Protein AF-A0A2V7H8R8-F1 (afdb_monomer)

Secondary structure (DSSP, 8-state):
--TTS-GGGTTTTTTPEEE-S-SSTTSTTTT-TTT-TT-TT-----EEE-SSSEEEEEE--GGGBSSTTBB-HHHHHHHHHHHHHHHHHHHHSS----S-------S--BTTSEEEEEEEEEEE-SS-EEEEE-

Solvent-accessible surface area (backbone atoms only — not comparable to full-atom values): 8059 Å² total; per-residue (Å²): 131,79,80,86,54,58,79,96,42,51,76,79,53,60,93,48,50,73,61,75,89,42,95,45,91,89,37,91,42,20,60,25,55,43,55,5,82,67,27,95,83,34,70,48,51,48,36,24,52,54,96,80,26,28,41,26,63,47,62,46,57,65,92,49,45,56,56,94,69,16,42,20,68,71,56,55,50,48,54,49,50,54,39,36,52,43,8,46,29,68,74,68,75,44,90,77,80,87,86,79,86,90,84,82,88,86,68,84,50,53,32,75,35,88,44,73,37,37,12,20,72,75,46,78,70,87,86,55,68,45,61,47,69,87

Mean predicted aligned error: 3.86 Å

Structure (mmCIF, N/CA/C/O backbone):
data_AF-A0A2V7H8R8-F1
#
_entry.id   AF-A0A2V7H8R8-F1
#
loop_
_atom_site.group_PDB
_atom_site.id
_atom_site.type_symbol
_atom_site.label_atom_id
_atom_site.label_alt_id
_atom_site.label_comp_id
_atom_site.label_asym_id
_atom_site.label_entity_id
_atom_site.label_seq_id
_atom_site.pdbx_PDB_ins_code
_atom_site.Cartn_x
_atom_site.Cartn_y
_atom_site.Cartn_z
_atom_site.occupancy
_atom_site.B_iso_or_equiv
_atom_site.auth_seq_id
_atom_site.auth_comp_id
_atom_site.auth_asym_id
_atom_site.auth_atom_id
_atom_site.pdbx_PDB_model_num
ATOM 1 N N . MET A 1 1 ? -15.056 -8.427 -7.868 1.00 45.28 1 MET A N 1
ATOM 2 C CA . MET A 1 1 ? -14.875 -9.855 -8.208 1.00 45.28 1 MET A CA 1
ATOM 3 C C . MET A 1 1 ? -13.426 -10.066 -8.624 1.00 45.28 1 MET A C 1
ATOM 5 O O . MET A 1 1 ? -12.854 -9.194 -9.258 1.00 45.28 1 MET A O 1
ATOM 9 N N . SER A 1 2 ? -12.837 -11.174 -8.186 1.00 50.28 2 SER A N 1
ATOM 10 C CA . SER A 1 2 ? -11.410 -11.543 -8.145 1.00 50.28 2 SER A CA 1
ATOM 11 C C . SER A 1 2 ? -10.687 -11.697 -9.508 1.00 50.28 2 SER A C 1
ATOM 13 O O . SER A 1 2 ? -9.657 -12.364 -9.572 1.00 50.28 2 SER A O 1
ATOM 15 N N . ALA A 1 3 ? -11.215 -11.142 -10.602 1.00 50.47 3 ALA A N 1
ATOM 16 C CA . ALA A 1 3 ? -10.806 -11.509 -11.964 1.00 50.47 3 ALA A CA 1
ATOM 17 C C . ALA A 1 3 ? -9.350 -11.131 -12.316 1.00 50.47 3 ALA A C 1
ATOM 19 O O . ALA A 1 3 ? -8.700 -11.888 -13.031 1.00 50.47 3 ALA A O 1
ATOM 20 N N . ASP A 1 4 ? -8.815 -10.052 -11.735 1.00 71.00 4 ASP A N 1
ATOM 21 C CA . ASP A 1 4 ? -7.487 -9.516 -12.096 1.00 71.00 4 ASP A CA 1
ATOM 22 C C . ASP A 1 4 ? -6.362 -9.902 -11.122 1.00 71.00 4 ASP A C 1
ATOM 24 O O . ASP A 1 4 ? -5.271 -9.339 -11.167 1.00 71.00 4 ASP A O 1
ATOM 28 N N . LEU A 1 5 ? -6.618 -10.822 -10.186 1.00 77.56 5 LEU A N 1
ATOM 29 C CA . LEU A 1 5 ? -5.566 -11.292 -9.285 1.00 77.56 5 LEU A CA 1
ATOM 30 C C . LEU A 1 5 ? -4.699 -12.354 -9.977 1.00 77.56 5 LEU A C 1
ATOM 32 O O . LEU A 1 5 ? -5.256 -13.237 -10.644 1.00 77.56 5 LEU A O 1
ATOM 36 N N . PRO A 1 6 ? -3.363 -12.325 -9.780 1.00 79.44 6 PRO A N 1
ATOM 37 C CA . PRO A 1 6 ? -2.482 -13.406 -10.199 1.00 79.44 6 PRO A CA 1
ATOM 38 C C . PRO A 1 6 ? -3.030 -14.768 -9.774 1.00 79.44 6 PRO A C 1
ATOM 40 O O . PRO A 1 6 ? -3.594 -14.907 -8.686 1.00 79.44 6 PRO A O 1
ATOM 43 N N . GLU A 1 7 ? -2.840 -15.786 -10.613 1.00 81.69 7 GLU A N 1
ATOM 44 C CA . GLU A 1 7 ? -3.346 -17.141 -10.355 1.00 81.69 7 GLU A CA 1
ATOM 45 C C . GLU A 1 7 ? -2.928 -17.670 -8.976 1.00 81.69 7 GLU A C 1
ATOM 47 O O . GLU A 1 7 ? -3.752 -18.251 -8.268 1.00 81.69 7 GLU A O 1
ATOM 52 N N . ALA A 1 8 ? -1.705 -17.338 -8.548 1.00 82.50 8 ALA A N 1
ATOM 53 C CA . ALA A 1 8 ? -1.154 -17.645 -7.229 1.00 82.50 8 ALA A CA 1
ATOM 54 C C . ALA A 1 8 ? -2.039 -17.200 -6.042 1.00 82.50 8 ALA A C 1
ATOM 56 O O . ALA A 1 8 ? -1.898 -17.728 -4.942 1.00 82.50 8 ALA A O 1
ATOM 57 N N . PHE A 1 9 ? -2.954 -16.247 -6.244 1.00 84.50 9 PHE A N 1
ATOM 58 C CA . PHE A 1 9 ? -3.783 -15.654 -5.195 1.00 84.50 9 PHE A CA 1
ATOM 59 C C . PHE A 1 9 ? -5.276 -15.997 -5.286 1.00 84.50 9 PHE A C 1
ATOM 61 O O . PHE A 1 9 ? -6.009 -15.725 -4.338 1.00 84.50 9 PHE A O 1
ATOM 68 N N . ARG A 1 10 ? -5.764 -16.631 -6.361 1.00 77.31 10 ARG A N 1
ATOM 69 C CA . ARG A 1 10 ? -7.218 -16.825 -6.564 1.00 77.31 10 ARG A CA 1
ATOM 70 C C . ARG A 1 10 ? -7.909 -17.572 -5.417 1.00 77.31 10 ARG A C 1
ATOM 72 O O . ARG A 1 10 ? -8.974 -17.150 -4.973 1.00 77.31 10 ARG A O 1
ATOM 79 N N . GLY A 1 11 ? -7.297 -18.641 -4.904 1.00 84.00 11 GLY A N 1
ATOM 80 C CA . GLY A 1 11 ? -7.847 -19.393 -3.769 1.00 84.00 11 GLY A CA 1
ATOM 81 C C . GLY A 1 11 ? -7.849 -18.583 -2.471 1.00 84.00 11 GLY A C 1
ATOM 82 O O . GLY A 1 11 ? -8.860 -18.530 -1.779 1.00 84.00 11 GLY A O 1
ATOM 83 N N . LEU A 1 12 ? -6.747 -17.887 -2.183 1.00 87.31 12 LEU A N 1
ATOM 84 C CA . LEU A 1 12 ? -6.565 -17.133 -0.939 1.00 87.31 12 LEU A CA 1
ATOM 85 C C . LEU A 1 12 ? -7.543 -15.958 -0.796 1.00 87.31 12 LEU A C 1
ATOM 87 O O . LEU A 1 12 ? -7.973 -15.647 0.308 1.00 87.31 12 LEU A O 1
ATOM 91 N N . PHE A 1 13 ? -7.892 -15.306 -1.905 1.00 90.62 13 PHE A N 1
ATOM 92 C CA . PHE A 1 13 ? -8.780 -14.140 -1.901 1.00 90.62 13 PHE A CA 1
ATOM 93 C C . PHE A 1 13 ? -10.252 -14.492 -2.145 1.00 90.62 13 PHE A C 1
ATOM 95 O O . PHE A 1 13 ? -11.103 -13.601 -2.209 1.00 90.62 13 PHE A O 1
ATOM 102 N N . THR A 1 14 ? -10.579 -15.781 -2.269 1.00 88.75 14 THR A N 1
ATOM 103 C CA . THR A 1 14 ? -11.965 -16.225 -2.426 1.00 88.75 14 THR A CA 1
ATOM 104 C C . THR A 1 14 ? -12.774 -15.854 -1.182 1.00 88.75 14 THR A C 1
ATOM 106 O O . THR A 1 14 ? -12.418 -16.209 -0.066 1.00 88.75 14 THR A O 1
ATOM 109 N N . GLY A 1 15 ? -13.869 -15.115 -1.376 1.00 89.44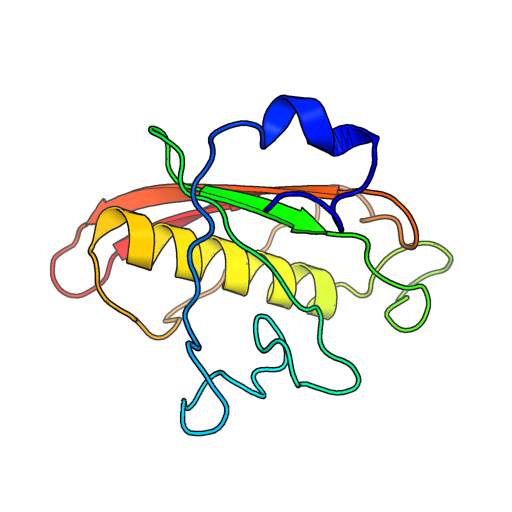 15 GLY A N 1
ATOM 110 C CA . GLY A 1 15 ? -14.748 -14.667 -0.290 1.00 89.44 15 GLY A CA 1
ATOM 111 C C . GLY A 1 15 ? -14.267 -13.428 0.475 1.00 89.44 15 GLY A C 1
ATOM 112 O O . GLY A 1 15 ? -15.044 -12.877 1.253 1.00 89.44 15 GLY A O 1
ATOM 113 N N . LEU A 1 16 ? -13.045 -12.937 0.233 1.00 93.81 16 LEU A N 1
ATOM 114 C CA . LEU A 1 16 ? -12.569 -11.708 0.868 1.00 93.81 16 LEU A CA 1
ATOM 115 C C . LEU A 1 16 ? -13.214 -10.465 0.246 1.00 93.81 16 LEU A C 1
ATOM 117 O O . LEU A 1 16 ? -13.420 -10.371 -0.968 1.00 93.81 16 LEU A O 1
ATOM 121 N N . VAL A 1 17 ? -13.488 -9.473 1.092 1.00 93.69 17 VAL A N 1
ATOM 122 C CA . VAL A 1 17 ? -14.080 -8.197 0.677 1.00 93.69 17 VAL A CA 1
ATOM 123 C C . VAL A 1 17 ? -12.977 -7.175 0.435 1.00 93.69 17 VAL A C 1
ATOM 125 O O . VAL A 1 17 ? -12.210 -6.849 1.340 1.00 93.69 17 VAL A O 1
ATOM 128 N N . GLU A 1 18 ? -12.917 -6.637 -0.781 1.00 93.12 18 GLU A N 1
ATOM 129 C CA . GLU A 1 18 ? -12.005 -5.548 -1.136 1.00 93.12 18 GLU A CA 1
ATOM 130 C C . GLU A 1 18 ? -12.404 -4.245 -0.421 1.00 93.12 18 GLU A C 1
ATOM 132 O O . GLU A 1 18 ? -13.559 -3.815 -0.471 1.00 93.12 18 GLU A O 1
ATOM 137 N N . GLN A 1 19 ? -11.440 -3.603 0.232 1.00 90.19 19 GLN A N 1
ATOM 138 C CA . GLN A 1 19 ? -11.569 -2.291 0.849 1.00 90.19 19 GLN A CA 1
ATOM 139 C C . GLN A 1 19 ? -11.211 -1.217 -0.179 1.00 90.19 19 GLN A C 1
ATOM 141 O O . GLN A 1 19 ? -10.043 -1.000 -0.488 1.00 90.19 19 GLN A O 1
ATOM 146 N N . ARG A 1 20 ? -12.232 -0.554 -0.728 1.00 83.12 20 ARG A N 1
ATOM 147 C CA . ARG A 1 20 ? -12.061 0.527 -1.705 1.00 83.12 20 ARG A CA 1
ATOM 148 C C . ARG A 1 20 ? -12.190 1.882 -1.028 1.00 83.12 20 ARG A C 1
ATOM 150 O O . ARG A 1 20 ? -13.230 2.165 -0.442 1.00 83.12 20 ARG A O 1
ATOM 157 N N . TYR A 1 21 ? -11.157 2.711 -1.158 1.00 72.50 21 TYR A N 1
ATOM 158 C CA . TYR A 1 21 ? -11.166 4.089 -0.652 1.00 72.50 21 TYR A CA 1
ATOM 159 C C . TYR A 1 21 ? -11.838 5.055 -1.627 1.00 72.50 21 TYR A C 1
ATOM 161 O O . TY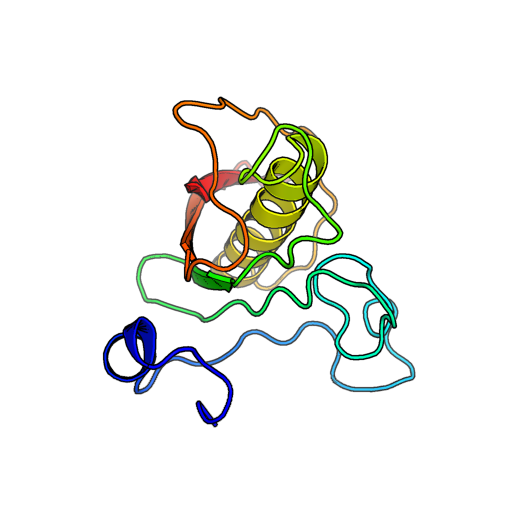R A 1 21 ? -12.516 5.974 -1.193 1.00 72.50 21 TYR A O 1
ATOM 169 N N . SER A 1 22 ? -11.720 4.796 -2.934 1.00 73.06 22 SER A N 1
ATOM 170 C CA . SER A 1 22 ? -12.307 5.625 -3.985 1.00 73.06 22 SER A CA 1
ATOM 171 C C . SER A 1 22 ? -13.462 4.898 -4.686 1.00 73.06 22 SER A C 1
ATOM 173 O O . SER A 1 22 ? -13.219 3.960 -5.454 1.00 73.06 22 SER A O 1
ATOM 175 N N . PRO A 1 23 ? -14.726 5.307 -4.469 1.00 68.62 23 PRO A N 1
ATOM 176 C CA . PRO A 1 23 ? -15.862 4.755 -5.201 1.00 68.62 23 PRO A CA 1
ATOM 177 C C . PRO A 1 23 ? -16.003 5.336 -6.620 1.00 68.62 23 PRO A C 1
ATOM 179 O O . PRO A 1 23 ? -16.768 4.792 -7.414 1.00 68.62 23 PRO A O 1
ATOM 182 N N . GLY A 1 24 ? -15.283 6.413 -6.969 1.00 75.75 24 GLY A N 1
ATOM 183 C CA . GLY A 1 24 ? -15.364 7.013 -8.301 1.00 75.75 24 GLY A CA 1
ATOM 184 C C . GLY A 1 24 ? -14.537 8.292 -8.509 1.00 75.75 24 GLY A C 1
ATOM 185 O O . GLY A 1 24 ? -13.829 8.723 -7.599 1.00 75.75 24 GLY A O 1
ATOM 186 N N . PRO A 1 25 ? -14.645 8.921 -9.698 1.00 76.19 25 PRO A N 1
ATOM 187 C CA . PRO A 1 25 ? -13.771 10.012 -10.153 1.00 76.19 25 PRO A CA 1
ATOM 188 C C . PRO A 1 25 ? -13.736 11.293 -9.315 1.00 76.19 25 PRO A C 1
ATOM 190 O O . PRO A 1 25 ? -12.804 12.077 -9.465 1.00 76.19 25 PRO A O 1
ATOM 193 N N . GLY A 1 26 ? -14.736 11.520 -8.459 1.00 76.94 26 GLY A N 1
ATOM 194 C CA . GLY A 1 26 ? -14.802 12.687 -7.572 1.00 76.94 26 GLY A CA 1
ATOM 195 C C . GLY A 1 26 ? -14.111 12.504 -6.217 1.00 76.94 26 GLY A C 1
ATOM 196 O O . GLY A 1 26 ? -14.101 13.437 -5.422 1.00 76.94 26 GLY A O 1
ATOM 197 N N . ASP A 1 27 ? -13.569 11.318 -5.930 1.00 84.62 27 ASP A N 1
ATOM 198 C CA . ASP A 1 27 ? -12.920 11.014 -4.654 1.00 84.62 27 ASP A CA 1
ATOM 199 C C . ASP A 1 27 ? -11.434 11.408 -4.648 1.00 84.62 27 ASP A C 1
ATOM 201 O O . ASP A 1 27 ? -10.720 11.212 -5.637 1.00 84.62 27 ASP A O 1
ATOM 205 N N . ALA A 1 28 ? -10.956 11.918 -3.509 1.00 82.00 28 ALA A N 1
ATOM 206 C CA . ALA A 1 28 ? -9.593 12.427 -3.348 1.00 82.00 28 ALA A CA 1
ATOM 207 C C . ALA A 1 28 ? -8.506 11.379 -3.655 1.00 82.00 28 ALA A C 1
ATOM 209 O O . ALA A 1 28 ? -7.417 11.738 -4.104 1.00 82.00 28 ALA A O 1
ATOM 210 N N . PHE A 1 29 ? -8.801 10.088 -3.477 1.00 89.31 29 PHE A N 1
ATOM 211 C CA . PHE A 1 29 ? -7.861 8.997 -3.717 1.00 89.31 29 PHE A CA 1
ATOM 212 C C . PHE A 1 29 ? -8.020 8.343 -5.091 1.00 89.31 29 PHE A C 1
ATOM 214 O O . PHE A 1 29 ? -7.264 7.430 -5.416 1.00 89.31 29 PHE A O 1
ATOM 221 N N . HIS A 1 30 ? -8.933 8.813 -5.951 1.00 91.12 30 HIS A N 1
ATOM 222 C CA . HIS A 1 30 ? -9.155 8.201 -7.269 1.00 91.12 30 HIS A CA 1
ATOM 223 C C . HIS A 1 30 ? -7.897 8.183 -8.151 1.00 91.12 30 HIS A C 1
ATOM 225 O O . HIS A 1 30 ? -7.682 7.263 -8.944 1.00 91.12 30 HIS A O 1
ATOM 231 N N . ARG A 1 31 ? -7.044 9.196 -7.971 1.00 93.25 31 ARG A N 1
ATOM 232 C CA . ARG A 1 31 ? -5.730 9.337 -8.607 1.00 93.25 31 ARG A CA 1
ATOM 233 C C . ARG A 1 31 ? -4.585 9.272 -7.592 1.00 93.25 31 ARG A C 1
ATOM 235 O O . ARG A 1 31 ? -3.524 9.823 -7.850 1.00 93.25 31 ARG A O 1
ATOM 242 N N . CYS A 1 32 ? -4.783 8.635 -6.438 1.00 93.81 32 CYS A N 1
ATOM 243 C CA . CYS A 1 32 ? -3.675 8.352 -5.529 1.00 93.81 32 CYS A CA 1
ATOM 244 C C . CYS A 1 32 ? -2.628 7.481 -6.243 1.00 93.81 32 CYS A C 1
ATOM 246 O O . CYS A 1 32 ? -2.990 6.529 -6.934 1.00 93.81 32 CYS A O 1
ATOM 248 N N . PHE A 1 33 ? -1.340 7.785 -6.063 1.00 95.69 33 PHE A N 1
ATOM 249 C CA . PHE A 1 33 ? -0.250 6.987 -6.628 1.00 95.69 33 PHE A CA 1
ATOM 250 C C . PHE A 1 33 ? -0.282 5.533 -6.134 1.00 95.69 33 PHE A C 1
ATOM 252 O O . PHE A 1 33 ? -0.044 4.619 -6.920 1.00 95.69 33 PHE A O 1
ATOM 259 N N . GLY A 1 34 ? -0.588 5.310 -4.853 1.00 95.00 34 GLY A N 1
ATOM 260 C CA . GLY A 1 34 ? -0.601 3.978 -4.262 1.00 95.00 34 GLY A CA 1
ATOM 261 C C . GLY A 1 34 ? -1.871 3.201 -4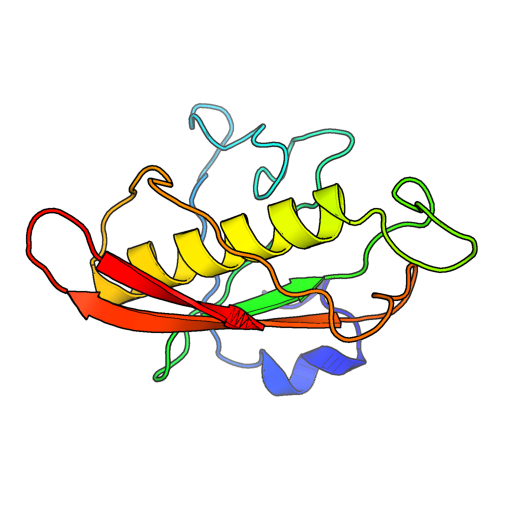.599 1.00 95.00 34 GLY A C 1
ATOM 262 O O . GLY A 1 34 ? -1.805 2.258 -5.379 1.00 95.00 34 GLY A O 1
ATOM 263 N N . CYS A 1 35 ? -3.033 3.592 -4.071 1.00 93.88 35 CYS A N 1
ATOM 264 C CA . CYS A 1 35 ? -4.289 2.837 -4.239 1.00 93.88 35 CYS A CA 1
ATOM 265 C C . CYS A 1 35 ? -5.226 3.304 -5.373 1.00 93.88 35 CYS A C 1
ATOM 267 O O . CYS A 1 35 ? -6.234 2.649 -5.644 1.00 93.88 35 CYS A O 1
ATOM 269 N N . GLY A 1 36 ? -4.948 4.434 -6.029 1.00 93.62 36 GLY A N 1
ATOM 270 C CA . GLY A 1 36 ? -5.903 5.078 -6.934 1.00 93.62 36 GLY A CA 1
ATOM 271 C C . GLY A 1 36 ? -6.075 4.332 -8.260 1.00 93.62 36 GLY A C 1
ATOM 272 O O . GLY A 1 36 ? -5.133 4.312 -9.052 1.00 93.62 36 GLY A O 1
ATOM 273 N N . PRO A 1 37 ? -7.264 3.785 -8.582 1.00 91.31 37 PRO A N 1
ATOM 274 C CA . PRO A 1 37 ? -7.444 2.927 -9.757 1.00 91.31 37 PRO A CA 1
ATOM 275 C C . PRO A 1 37 ? -7.285 3.664 -11.096 1.00 91.31 37 PRO A C 1
ATOM 277 O O . PRO A 1 37 ? -7.109 3.020 -12.125 1.00 91.31 37 PRO A O 1
ATOM 280 N N . ALA A 1 38 ? -7.356 5.000 -11.104 1.00 91.75 38 ALA A N 1
ATOM 281 C CA . ALA A 1 38 ? -7.198 5.816 -12.308 1.00 91.75 38 ALA A CA 1
ATOM 282 C C . ALA A 1 38 ? -5.840 6.529 -12.393 1.00 91.75 38 ALA A C 1
ATOM 284 O O . ALA A 1 38 ? -5.639 7.351 -13.292 1.00 91.75 38 ALA A O 1
ATOM 285 N N . HIS A 1 39 ? -4.907 6.271 -11.469 1.00 94.19 39 HIS A N 1
ATOM 286 C CA . HIS A 1 39 ? -3.562 6.824 -11.598 1.00 94.19 39 HIS A CA 1
ATOM 287 C C . HIS A 1 39 ? -2.844 6.141 -12.781 1.00 94.19 39 HIS A C 1
ATOM 289 O O . HIS A 1 39 ? -2.793 4.917 -12.819 1.00 94.19 39 HIS A O 1
ATOM 295 N N . PRO A 1 40 ? -2.276 6.872 -13.756 1.00 93.81 40 PRO A N 1
ATOM 296 C CA . PRO A 1 40 ? -1.778 6.274 -15.004 1.00 93.81 40 PRO A CA 1
ATOM 297 C C . PRO A 1 40 ? -0.584 5.329 -14.805 1.00 93.81 40 PRO A C 1
ATOM 299 O O . PRO A 1 40 ? -0.387 4.401 -15.580 1.00 93.81 40 PRO A O 1
ATOM 302 N N . SER A 1 41 ? 0.208 5.572 -13.764 1.00 93.75 41 SER A N 1
ATOM 303 C CA . SER A 1 41 ? 1.414 4.814 -13.424 1.00 93.75 41 SER A CA 1
ATOM 304 C C . SER A 1 41 ? 1.486 4.593 -11.912 1.00 93.75 41 SER A C 1
ATOM 306 O O . SER A 1 41 ? 2.494 4.906 -11.277 1.00 93.75 41 SER A O 1
ATOM 308 N N . GLY A 1 42 ? 0.355 4.244 -11.301 1.00 94.69 42 GLY A N 1
ATOM 309 C CA . GLY A 1 42 ? 0.272 4.000 -9.861 1.00 94.69 42 GLY A CA 1
ATOM 310 C C . GLY A 1 42 ? 0.611 2.553 -9.535 1.00 94.69 42 GLY A C 1
ATOM 311 O O . GLY A 1 42 ? 0.699 1.720 -10.431 1.00 94.69 42 GLY A O 1
ATOM 312 N N . LEU A 1 43 ? 0.762 2.246 -8.251 1.00 95.50 43 LEU A N 1
ATOM 313 C CA . LEU A 1 43 ? 0.906 0.861 -7.794 1.00 95.50 43 LEU A CA 1
ATOM 314 C C . LEU A 1 43 ? -0.423 0.100 -7.805 1.00 95.50 43 LEU A C 1
ATOM 316 O O . LEU A 1 43 ? -0.418 -1.128 -7.782 1.00 95.50 43 LEU A O 1
ATOM 320 N N . HIS A 1 44 ? -1.547 0.825 -7.832 1.00 94.56 44 HIS A N 1
ATOM 321 C CA . HIS A 1 44 ? -2.907 0.279 -7.810 1.00 94.56 44 HIS A CA 1
ATOM 322 C C . HIS A 1 44 ? -3.103 -0.747 -6.694 1.00 94.56 44 HIS A C 1
ATOM 324 O O . HIS A 1 44 ? -3.717 -1.795 -6.894 1.00 94.56 44 HIS A O 1
ATOM 330 N N . VAL A 1 45 ? -2.556 -0.453 -5.512 1.00 95.56 45 VAL A N 1
ATOM 331 C CA . VAL A 1 45 ? -2.603 -1.345 -4.357 1.00 95.56 45 VAL A CA 1
ATOM 332 C C . VAL A 1 45 ? -4.054 -1.571 -3.965 1.00 95.56 45 VAL A C 1
ATOM 334 O O . VAL A 1 45 ? -4.785 -0.645 -3.612 1.00 95.56 45 VAL A O 1
ATOM 337 N N . ARG A 1 46 ? -4.464 -2.835 -4.021 1.00 94.94 46 ARG A N 1
ATOM 338 C CA . ARG A 1 46 ? -5.783 -3.287 -3.590 1.00 94.94 46 ARG A CA 1
ATOM 339 C C . ARG A 1 46 ? -5.639 -3.971 -2.249 1.00 94.94 46 ARG A C 1
ATOM 341 O O . ARG A 1 46 ? -4.775 -4.827 -2.079 1.00 94.94 46 ARG A O 1
ATOM 348 N N . VAL A 1 47 ? -6.509 -3.624 -1.313 1.00 96.06 47 VAL A N 1
ATOM 349 C CA . VAL A 1 47 ? -6.483 -4.157 0.048 1.00 96.06 47 VAL A CA 1
ATOM 350 C C . VAL A 1 47 ? -7.773 -4.924 0.306 1.00 96.06 47 VAL A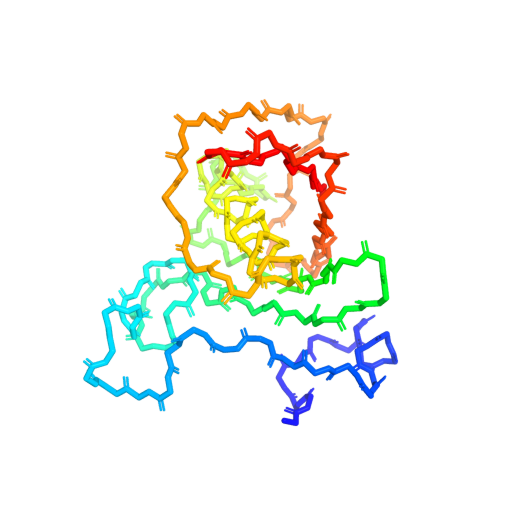 C 1
ATOM 352 O O . VAL A 1 47 ? -8.850 -4.485 -0.085 1.00 96.06 47 VAL A O 1
ATOM 355 N N . PHE A 1 48 ? -7.683 -6.078 0.956 1.00 96.56 48 PHE A N 1
ATOM 356 C CA . PHE A 1 48 ? -8.803 -6.973 1.222 1.00 96.56 48 PHE A CA 1
ATOM 357 C C . PHE A 1 48 ? -8.896 -7.258 2.712 1.00 96.56 48 PHE A C 1
ATOM 359 O O . PHE A 1 48 ? -7.891 -7.536 3.362 1.00 96.56 48 PHE A O 1
ATOM 366 N N . LYS A 1 49 ? -10.111 -7.188 3.248 1.00 96.44 49 LYS A N 1
ATOM 367 C CA . LYS A 1 49 ? -10.383 -7.402 4.668 1.00 96.44 49 LYS A CA 1
ATOM 368 C C . LYS A 1 49 ? -10.238 -8.878 5.019 1.00 96.44 49 LYS A C 1
ATOM 370 O O . LYS A 1 49 ? -10.765 -9.728 4.305 1.00 96.44 49 LYS A O 1
ATOM 375 N N . THR A 1 50 ? -9.609 -9.149 6.154 1.00 96.50 50 THR A N 1
ATOM 376 C CA . THR A 1 50 ? -9.601 -10.451 6.827 1.00 96.50 50 THR A CA 1
ATOM 377 C C . THR A 1 50 ? -10.031 -10.289 8.287 1.00 96.50 50 THR A C 1
ATOM 379 O O . THR A 1 50 ? -10.307 -9.173 8.756 1.00 96.50 50 THR A O 1
ATOM 382 N N . ASP A 1 51 ? -10.112 -11.403 9.010 1.00 93.56 51 ASP A N 1
ATOM 383 C CA . ASP A 1 51 ? -10.375 -11.401 10.453 1.00 93.56 51 ASP A CA 1
ATOM 384 C C . ASP A 1 51 ? -9.171 -10.886 11.256 1.00 93.56 51 ASP A C 1
ATOM 386 O O . ASP A 1 51 ? -9.347 -10.240 12.284 1.00 93.56 51 ASP A O 1
ATOM 390 N N . GLU A 1 52 ? -7.953 -11.084 10.745 1.00 93.31 52 GLU A N 1
ATOM 391 C CA . GLU A 1 52 ? -6.697 -10.682 11.398 1.00 93.31 52 GLU A CA 1
ATOM 392 C C . GLU A 1 52 ? -6.194 -9.290 10.975 1.00 93.31 52 GLU A C 1
ATOM 394 O O . GLU A 1 52 ? -5.199 -8.800 11.504 1.00 93.31 52 GLU A O 1
ATOM 399 N N . GLY A 1 53 ? -6.855 -8.644 10.012 1.00 97.25 53 GLY A N 1
ATOM 400 C CA . GLY A 1 53 ? -6.433 -7.362 9.456 1.00 97.25 53 GLY A CA 1
ATOM 401 C C . GLY A 1 53 ? -6.725 -7.284 7.965 1.00 97.25 53 GLY A C 1
ATOM 402 O O . GLY A 1 53 ? -7.888 -7.318 7.548 1.00 97.25 53 GLY A O 1
ATOM 403 N N . VAL A 1 54 ? -5.674 -7.140 7.159 1.00 98.31 54 VAL A N 1
ATOM 404 C CA . VAL A 1 54 ? -5.785 -7.025 5.706 1.00 98.31 54 VAL A CA 1
ATOM 405 C C . VAL A 1 54 ? -4.733 -7.826 4.945 1.00 98.31 54 VAL A C 1
ATOM 407 O O . VAL A 1 54 ? -3.622 -8.051 5.426 1.00 98.31 54 VAL A O 1
ATOM 410 N N . LEU A 1 55 ? -5.083 -8.198 3.713 1.00 97.88 55 LEU A N 1
ATOM 411 C CA . LEU A 1 55 ? -4.177 -8.734 2.699 1.00 97.88 55 LEU A CA 1
ATOM 412 C C . LEU A 1 55 ? -4.148 -7.813 1.481 1.00 97.88 55 LEU A C 1
ATOM 414 O O . LEU A 1 55 ? -5.193 -7.316 1.060 1.00 97.88 55 LEU A O 1
ATOM 418 N N . ALA A 1 56 ? -2.978 -7.634 0.876 1.00 97.19 56 ALA A N 1
ATOM 419 C CA . ALA A 1 56 ? -2.821 -6.833 -0.333 1.00 97.19 56 ALA A CA 1
ATOM 420 C C . ALA A 1 56 ? -1.953 -7.578 -1.353 1.00 97.19 56 ALA A C 1
ATOM 422 O O . ALA A 1 56 ? -0.757 -7.731 -1.126 1.00 97.19 56 ALA A O 1
ATOM 423 N N . PRO A 1 57 ? -2.500 -8.072 -2.469 1.00 96.38 57 PRO A N 1
ATOM 424 C CA . PRO A 1 57 ? -1.697 -8.656 -3.531 1.00 96.38 57 PRO A CA 1
ATOM 425 C C . PRO A 1 57 ? -1.084 -7.548 -4.395 1.00 96.38 57 PRO A C 1
ATOM 427 O O . PRO A 1 57 ? -1.736 -6.541 -4.673 1.00 96.38 57 PRO A O 1
ATOM 430 N N . VAL A 1 58 ? 0.146 -7.745 -4.864 1.00 95.31 58 VAL A N 1
ATOM 431 C CA . VAL A 1 58 ? 0.791 -6.844 -5.828 1.00 95.31 58 VAL A CA 1
ATOM 432 C C . VAL A 1 58 ? 1.681 -7.630 -6.788 1.00 95.31 58 VAL A C 1
ATOM 434 O O . VAL A 1 58 ? 2.252 -8.657 -6.431 1.00 95.31 58 VAL A O 1
ATOM 437 N N . VAL A 1 59 ? 1.815 -7.136 -8.012 1.00 95.88 59 VAL A N 1
ATOM 438 C CA . VAL A 1 59 ? 2.923 -7.469 -8.912 1.00 95.88 59 VAL A CA 1
ATOM 439 C C . VAL A 1 59 ? 3.563 -6.135 -9.239 1.00 95.88 59 VAL A C 1
ATOM 441 O O . VAL A 1 59 ? 2.893 -5.295 -9.826 1.00 95.88 59 VAL A O 1
ATOM 444 N N . VAL A 1 60 ? 4.805 -5.905 -8.812 1.00 96.75 60 VAL A N 1
ATOM 445 C CA . VAL A 1 60 ? 5.481 -4.622 -9.053 1.00 96.75 60 VAL A CA 1
ATOM 446 C C . VAL A 1 60 ? 6.091 -4.635 -10.455 1.00 96.75 60 VAL A C 1
ATOM 448 O O . VAL A 1 60 ? 6.990 -5.449 -10.693 1.00 96.75 60 VAL A O 1
ATOM 451 N N . PRO A 1 61 ? 5.657 -3.756 -11.377 1.00 96.06 61 PRO A N 1
ATOM 452 C CA . PRO A 1 61 ? 6.215 -3.738 -12.721 1.00 96.06 61 PRO A CA 1
ATOM 453 C C . PRO A 1 61 ? 7.698 -3.349 -12.747 1.00 96.06 61 PRO A C 1
ATOM 455 O O . PRO A 1 61 ? 8.161 -2.541 -11.937 1.00 96.06 61 PRO A O 1
ATOM 458 N N . ARG A 1 62 ? 8.431 -3.845 -13.745 1.00 97.12 62 ARG A N 1
ATOM 459 C CA . ARG A 1 62 ? 9.859 -3.572 -13.979 1.00 97.12 62 ARG A CA 1
ATOM 460 C C . ARG A 1 62 ? 10.193 -2.081 -14.086 1.00 97.12 62 ARG A C 1
ATOM 462 O O . ARG A 1 62 ? 11.311 -1.686 -13.788 1.00 97.12 62 ARG A O 1
ATOM 469 N N . VAL A 1 63 ? 9.243 -1.228 -14.468 1.00 97.31 63 VAL A N 1
ATOM 470 C CA . VAL A 1 63 ? 9.459 0.233 -14.526 1.00 97.31 63 VAL A CA 1
ATOM 471 C C . VAL A 1 63 ? 9.809 0.847 -13.160 1.00 97.31 63 VAL A C 1
ATOM 473 O O . VAL A 1 63 ? 10.396 1.921 -13.105 1.00 97.31 63 VAL A O 1
ATOM 476 N N . TYR A 1 64 ? 9.487 0.159 -12.061 1.00 98.12 64 TYR A N 1
ATOM 477 C CA . TYR A 1 64 ? 9.788 0.579 -10.688 1.00 98.12 64 TYR A CA 1
ATOM 478 C C . TYR A 1 64 ? 11.037 -0.087 -10.101 1.00 98.12 64 TYR A C 1
ATOM 480 O O . TYR A 1 64 ? 11.234 -0.092 -8.883 1.00 98.12 64 TYR A O 1
ATOM 488 N N . GLU A 1 65 ? 11.856 -0.701 -10.949 1.00 97.94 65 GLU A N 1
ATOM 489 C CA . GLU A 1 65 ? 13.102 -1.344 -10.559 1.00 97.94 65 GLU A CA 1
ATOM 490 C C . GLU A 1 65 ? 14.087 -0.320 -9.967 1.00 97.94 65 GLU A C 1
ATOM 492 O O . GLU A 1 65 ? 14.246 0.789 -10.476 1.00 97.94 65 GLU A O 1
ATOM 497 N N . GLY A 1 66 ? 14.716 -0.682 -8.848 1.00 97.69 66 GLY A N 1
ATOM 498 C CA . GLY A 1 66 ? 15.853 0.047 -8.292 1.00 97.69 66 GLY A CA 1
ATOM 499 C C . GLY A 1 66 ? 17.141 -0.630 -8.757 1.00 97.69 66 GLY A C 1
ATOM 500 O O . GLY A 1 66 ? 17.726 -0.210 -9.752 1.00 97.69 66 GLY A O 1
ATOM 501 N N . PRO A 1 67 ? 17.595 -1.688 -8.063 1.00 96.75 67 PRO A N 1
ATOM 502 C CA . PRO A 1 67 ? 18.631 -2.577 -8.575 1.00 96.75 67 PRO A CA 1
ATOM 503 C C . PRO A 1 67 ? 18.055 -3.632 -9.541 1.00 96.75 67 PRO A C 1
ATOM 505 O O . PRO A 1 67 ? 16.871 -3.958 -9.444 1.00 96.75 67 PRO A O 1
ATOM 508 N N . PRO A 1 68 ? 18.890 -4.238 -10.410 1.00 97.75 68 PRO A N 1
ATOM 509 C CA . PRO A 1 68 ? 18.457 -5.247 -11.372 1.00 97.75 68 PRO A CA 1
ATOM 510 C C . PRO A 1 68 ? 17.550 -6.336 -10.785 1.00 97.75 68 PRO A C 1
ATOM 512 O O . PRO A 1 68 ? 17.956 -7.082 -9.894 1.00 97.75 68 PRO A O 1
ATOM 515 N N . GLY A 1 69 ? 16.323 -6.433 -11.301 1.00 97.88 69 GLY A N 1
ATOM 516 C CA . GLY A 1 69 ? 15.318 -7.424 -10.901 1.00 97.88 69 GLY A CA 1
ATOM 517 C C . GLY A 1 69 ? 14.619 -7.193 -9.555 1.00 97.88 69 GLY A C 1
ATOM 518 O O . GLY A 1 69 ? 13.864 -8.067 -9.126 1.00 97.88 69 GLY A O 1
ATOM 519 N N . ALA A 1 70 ? 14.831 -6.061 -8.877 1.00 98.62 70 ALA A N 1
ATOM 520 C CA . ALA A 1 70 ? 14.164 -5.757 -7.612 1.00 98.62 70 ALA A CA 1
ATOM 521 C C . ALA A 1 70 ? 13.589 -4.337 -7.560 1.00 98.62 70 ALA A C 1
ATOM 523 O O . ALA A 1 70 ? 14.162 -3.376 -8.068 1.00 98.62 70 ALA A O 1
ATOM 524 N N . ALA A 1 71 ? 12.429 -4.208 -6.922 1.00 98.50 71 ALA A N 1
ATOM 525 C CA . ALA A 1 71 ? 11.721 -2.950 -6.769 1.00 98.50 71 ALA A CA 1
ATOM 526 C C . ALA A 1 71 ? 12.569 -1.940 -5.985 1.00 98.50 71 ALA A C 1
ATOM 528 O O . ALA A 1 71 ? 13.259 -2.288 -5.021 1.00 98.50 71 ALA A O 1
ATOM 529 N N . HIS A 1 72 ? 12.496 -0.671 -6.383 1.00 98.62 72 HIS A N 1
ATOM 530 C CA . HIS A 1 72 ? 13.130 0.419 -5.657 1.00 98.62 72 HIS A CA 1
ATOM 531 C C . HIS A 1 72 ? 12.620 0.463 -4.208 1.00 98.62 72 HIS A C 1
ATOM 533 O O . HIS A 1 72 ? 11.425 0.302 -3.959 1.00 98.62 72 HIS A O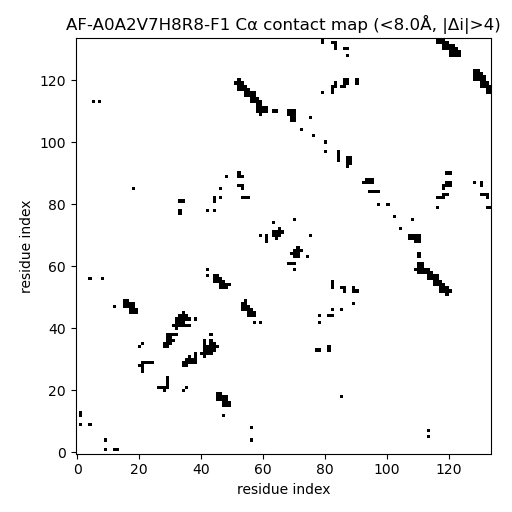 1
ATOM 539 N N . GLY A 1 73 ? 13.500 0.734 -3.238 1.00 98.56 73 GLY A N 1
ATOM 540 C CA . GLY A 1 73 ? 13.129 0.730 -1.815 1.00 98.56 73 GLY A CA 1
ATOM 541 C C . GLY A 1 73 ? 11.941 1.648 -1.505 1.00 98.56 73 GLY A C 1
ATOM 542 O O . GLY A 1 73 ? 10.994 1.2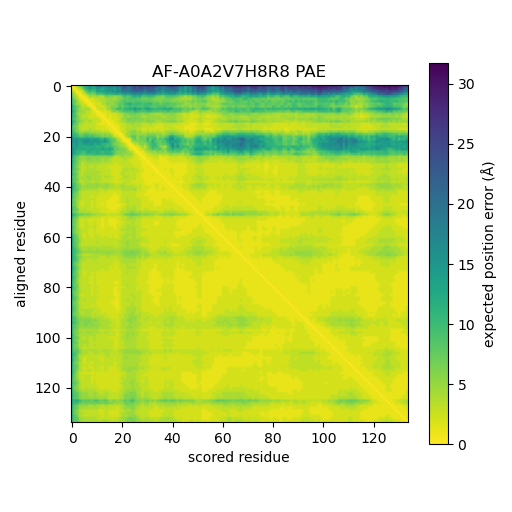38 -0.847 1.00 98.56 73 GLY A O 1
ATOM 543 N N . GLY A 1 74 ? 11.916 2.848 -2.091 1.00 98.56 74 GLY A N 1
ATOM 544 C CA . GLY A 1 74 ? 10.782 3.774 -1.960 1.00 98.56 74 GLY A CA 1
ATOM 545 C C . GLY A 1 74 ? 9.445 3.239 -2.498 1.00 98.56 74 GLY A C 1
ATOM 546 O O . GLY A 1 74 ? 8.396 3.612 -1.987 1.00 98.56 74 GLY A O 1
ATOM 547 N N . ILE A 1 75 ? 9.465 2.333 -3.479 1.00 98.56 75 ILE A N 1
ATOM 548 C CA . ILE A 1 75 ? 8.254 1.693 -4.015 1.00 98.56 75 ILE A CA 1
ATOM 549 C C . ILE A 1 75 ? 7.744 0.628 -3.046 1.00 98.56 75 ILE A C 1
ATOM 551 O O . ILE A 1 75 ? 6.547 0.553 -2.786 1.00 98.56 75 ILE A O 1
ATOM 555 N N . VAL A 1 76 ? 8.657 -0.141 -2.451 1.00 98.69 76 VAL A N 1
ATOM 556 C CA . VAL A 1 76 ? 8.325 -1.076 -1.369 1.00 98.69 76 VAL A CA 1
ATOM 557 C C . VAL A 1 76 ? 7.761 -0.320 -0.162 1.00 98.69 76 VAL A C 1
ATOM 559 O O . VAL A 1 76 ? 6.748 -0.739 0.386 1.00 98.69 76 VAL A O 1
ATOM 562 N N . ALA A 1 77 ? 8.354 0.816 0.219 1.00 98.75 77 ALA A N 1
ATOM 563 C CA . ALA A 1 77 ? 7.837 1.654 1.300 1.00 98.75 77 ALA A CA 1
ATOM 564 C C . ALA A 1 77 ? 6.433 2.200 0.997 1.00 98.75 77 ALA A C 1
ATOM 566 O O . ALA A 1 77 ? 5.564 2.109 1.856 1.00 98.75 77 ALA A O 1
ATOM 567 N N . ALA A 1 78 ? 6.187 2.700 -0.219 1.00 98.56 78 ALA A N 1
ATOM 568 C CA . ALA A 1 78 ? 4.863 3.173 -0.630 1.00 98.56 78 ALA A CA 1
ATOM 569 C C . ALA A 1 78 ? 3.815 2.046 -0.620 1.00 98.56 78 ALA A C 1
ATOM 571 O O . ALA A 1 78 ? 2.687 2.244 -0.186 1.00 98.56 78 ALA A O 1
ATOM 572 N N . TYR A 1 79 ? 4.190 0.842 -1.055 1.00 98.56 79 TYR A N 1
ATOM 573 C CA . TYR A 1 79 ? 3.319 -0.328 -0.975 1.00 98.56 79 TYR A CA 1
ATOM 574 C C . TYR A 1 79 ? 2.993 -0.716 0.476 1.00 98.56 79 TYR A C 1
ATOM 576 O O . TYR A 1 79 ? 1.833 -0.985 0.789 1.00 98.56 79 TYR A O 1
ATOM 584 N N . LEU A 1 80 ? 3.992 -0.709 1.365 1.00 98.75 80 LEU A N 1
ATOM 585 C CA . LEU A 1 80 ? 3.789 -0.948 2.796 1.00 98.75 80 LEU A CA 1
ATOM 586 C C . LEU A 1 80 ? 2.879 0.116 3.419 1.00 98.75 80 LEU A C 1
ATOM 588 O O . LEU A 1 80 ? 1.966 -0.245 4.152 1.00 98.75 80 LEU A O 1
ATOM 592 N N . ASP A 1 81 ? 3.060 1.392 3.086 1.00 98.44 81 ASP A N 1
ATOM 593 C CA . ASP A 1 81 ? 2.204 2.480 3.576 1.00 98.44 81 ASP A CA 1
ATOM 594 C C . ASP A 1 81 ? 0.723 2.257 3.208 1.00 98.44 81 ASP A C 1
ATOM 596 O O . ASP A 1 81 ? -0.152 2.340 4.068 1.00 98.44 81 ASP A O 1
ATOM 600 N N . GLU A 1 82 ? 0.428 1.832 1.973 1.00 97.69 82 GLU A N 1
ATOM 601 C CA . GLU A 1 82 ? -0.943 1.506 1.540 1.00 97.69 82 GLU A CA 1
ATOM 602 C C . GLU A 1 82 ? -1.539 0.290 2.280 1.00 97.69 82 GLU A C 1
ATOM 604 O O . GLU A 1 82 ? -2.730 0.272 2.615 1.00 97.69 82 GLU A O 1
ATOM 609 N N . ILE A 1 83 ? -0.722 -0.728 2.582 1.00 98.31 83 ILE A N 1
ATOM 610 C CA . ILE A 1 83 ? -1.141 -1.875 3.406 1.00 98.31 83 ILE A CA 1
ATOM 611 C C . ILE A 1 83 ? -1.513 -1.409 4.815 1.00 98.31 83 ILE A C 1
ATOM 613 O O . ILE A 1 83 ? -2.566 -1.785 5.339 1.00 98.31 83 ILE A O 1
ATOM 617 N N . LEU A 1 84 ? -0.649 -0.597 5.427 1.00 98.44 84 LEU A N 1
ATOM 618 C CA . LEU A 1 84 ? -0.813 -0.100 6.788 1.00 98.44 84 LEU A CA 1
ATOM 619 C C . LEU A 1 84 ? -2.020 0.834 6.897 1.00 98.44 84 LEU A C 1
ATOM 621 O O . LEU A 1 84 ? -2.850 0.644 7.786 1.00 98.44 84 LEU A O 1
ATOM 625 N N . GLY A 1 85 ? -2.200 1.756 5.948 1.00 96.94 85 GLY A N 1
ATOM 626 C CA . GLY A 1 85 ? -3.403 2.586 5.856 1.00 96.94 85 GLY A CA 1
ATOM 627 C C . GLY A 1 85 ? -4.675 1.740 5.766 1.00 96.94 85 GLY A C 1
ATOM 628 O O . GLY A 1 85 ? -5.682 2.026 6.421 1.00 96.94 85 GLY A O 1
ATOM 629 N N . GLY A 1 86 ? -4.613 0.618 5.046 1.00 96.88 86 GLY A N 1
ATOM 630 C CA . GLY A 1 86 ? -5.718 -0.326 5.004 1.00 96.88 86 GLY A CA 1
ATOM 631 C C . GLY A 1 86 ? -5.986 -1.075 6.296 1.00 96.88 86 GLY A C 1
ATOM 632 O O . GLY A 1 86 ? -7.157 -1.257 6.645 1.00 96.88 86 GLY A O 1
ATOM 633 N N . ALA A 1 87 ? -4.944 -1.443 7.037 1.00 98.06 87 ALA A N 1
ATOM 634 C CA . ALA A 1 87 ? -5.080 -2.008 8.373 1.00 98.06 87 ALA A CA 1
ATOM 635 C C . ALA A 1 87 ? -5.741 -1.013 9.343 1.00 98.06 87 ALA A C 1
ATOM 637 O O . ALA A 1 87 ? -6.649 -1.398 10.082 1.00 98.06 87 ALA A O 1
ATOM 638 N N . VAL A 1 88 ? -5.367 0.273 9.284 1.00 97.25 88 VAL A N 1
ATOM 639 C CA . VAL A 1 88 ? -5.998 1.336 10.085 1.00 97.25 88 VAL A CA 1
ATOM 640 C C . VAL A 1 88 ? -7.489 1.435 9.779 1.00 97.25 88 VAL A C 1
ATOM 642 O O . VAL A 1 88 ? -8.312 1.388 10.695 1.00 97.25 88 VAL A O 1
ATOM 645 N N . VAL A 1 89 ? -7.863 1.522 8.501 1.00 95.44 89 VAL A N 1
ATOM 646 C CA . VAL A 1 89 ? -9.274 1.633 8.097 1.00 95.44 89 VAL A CA 1
ATOM 647 C C . VAL A 1 89 ? -10.051 0.367 8.471 1.00 95.44 89 VAL A C 1
ATOM 649 O O . VAL A 1 89 ? -11.187 0.462 8.936 1.00 95.44 89 VAL A O 1
ATOM 652 N N . ARG A 1 90 ? -9.445 -0.821 8.343 1.00 96.00 90 ARG A N 1
ATOM 653 C CA . ARG A 1 90 ? -10.064 -2.090 8.754 1.00 96.00 90 ARG A CA 1
ATOM 654 C C . ARG A 1 90 ? -10.378 -2.119 10.247 1.00 96.00 90 ARG A C 1
ATOM 656 O O . ARG A 1 90 ? -11.437 -2.629 10.618 1.00 96.00 90 ARG A O 1
ATOM 663 N N . ALA A 1 91 ? -9.457 -1.625 11.067 1.00 95.50 91 ALA A N 1
ATOM 664 C CA . ALA A 1 91 ? -9.555 -1.687 12.516 1.00 95.50 91 ALA A CA 1
ATOM 665 C C . ALA A 1 91 ? -10.431 -0.574 13.106 1.00 95.50 91 ALA A C 1
ATOM 667 O O . ALA A 1 91 ? -11.174 -0.809 14.053 1.00 95.50 91 ALA A O 1
ATOM 668 N N . THR A 1 92 ? -10.370 0.629 12.532 1.00 94.44 92 THR A N 1
ATOM 669 C CA . THR A 1 92 ? -10.977 1.837 13.121 1.00 94.44 92 THR A CA 1
ATOM 670 C C . THR A 1 92 ? -12.181 2.366 12.344 1.00 94.44 92 THR A C 1
ATOM 672 O O . THR A 1 92 ? -12.932 3.195 12.859 1.00 94.44 92 THR A O 1
ATOM 675 N N . GLY A 1 93 ? -12.357 1.940 11.089 1.00 93.06 93 GLY A N 1
ATOM 676 C CA . GLY A 1 93 ? -13.350 2.497 10.170 1.00 93.06 93 GLY A CA 1
ATOM 677 C C . GLY A 1 93 ? -13.043 3.921 9.694 1.00 93.06 93 GLY A C 1
ATOM 678 O O . GLY A 1 93 ? -13.903 4.540 9.071 1.00 93.06 93 GLY A O 1
ATOM 679 N N . LYS A 1 94 ? -11.853 4.461 9.990 1.00 91.94 94 LYS A N 1
ATOM 680 C CA . LYS A 1 94 ? -11.469 5.849 9.698 1.00 91.94 94 LYS A CA 1
ATOM 681 C C . LYS A 1 94 ? -10.265 5.906 8.766 1.00 91.94 94 LYS A C 1
ATOM 683 O O . LYS A 1 94 ? -9.362 5.081 8.861 1.00 91.94 94 LYS A O 1
ATOM 688 N N . ILE A 1 95 ? -10.254 6.918 7.901 1.00 90.62 95 ILE A N 1
ATOM 689 C CA . ILE A 1 95 ? -9.073 7.298 7.122 1.00 90.62 95 ILE A CA 1
ATOM 690 C C . ILE A 1 95 ? -8.188 8.173 8.013 1.00 90.62 95 ILE A C 1
ATOM 692 O O . ILE A 1 95 ? -8.682 9.108 8.646 1.00 90.62 95 ILE A O 1
ATOM 696 N N . SER A 1 96 ? -6.893 7.873 8.031 1.00 92.50 96 SER A N 1
ATOM 697 C CA . SER A 1 96 ? -5.881 8.570 8.825 1.00 92.50 96 SER A CA 1
ATOM 698 C C . SER A 1 96 ? -4.673 8.900 7.956 1.00 92.50 96 SER A C 1
ATOM 700 O O . SER A 1 96 ? -4.440 8.250 6.939 1.00 92.50 96 SER A O 1
ATOM 702 N N . VAL A 1 97 ? -3.904 9.906 8.365 1.00 94.62 97 VAL A N 1
ATOM 703 C CA . VAL A 1 97 ? -2.621 10.247 7.738 1.00 94.62 97 VAL A CA 1
ATOM 704 C C . VAL A 1 97 ? -1.476 9.533 8.454 1.00 94.62 97 VAL A C 1
ATOM 706 O O . VAL A 1 97 ? -1.522 9.367 9.675 1.00 94.62 97 VAL A O 1
ATOM 709 N N . THR A 1 98 ? -0.449 9.131 7.707 1.00 97.44 98 THR A N 1
ATOM 710 C CA . THR A 1 98 ? 0.753 8.496 8.261 1.00 97.44 98 THR A CA 1
ATOM 711 C C . THR A 1 98 ? 1.542 9.506 9.097 1.00 97.44 98 THR A C 1
ATOM 713 O O . THR A 1 98 ? 1.922 10.567 8.604 1.00 97.44 98 THR A O 1
ATOM 716 N N . GLY A 1 99 ? 1.763 9.190 10.376 1.00 98.19 99 GLY A N 1
ATOM 717 C CA . GLY A 1 99 ? 2.575 10.009 11.283 1.00 98.19 99 GLY A CA 1
ATOM 718 C C . GLY A 1 99 ? 4.061 9.654 11.214 1.00 98.19 99 GLY A C 1
ATOM 719 O O . GLY A 1 99 ? 4.901 10.530 11.032 1.00 98.19 99 GLY A O 1
ATOM 720 N N . GLU A 1 100 ? 4.370 8.362 11.314 1.00 98.38 100 GLU A N 1
ATOM 721 C CA . GLU A 1 100 ? 5.714 7.802 11.178 1.00 98.38 100 GLU A CA 1
ATOM 722 C C . GLU A 1 100 ? 5.637 6.497 10.378 1.00 98.38 100 GLU A C 1
ATOM 724 O O . GLU A 1 100 ? 4.683 5.731 10.523 1.00 98.38 100 GLU A O 1
ATOM 729 N N . LEU A 1 101 ? 6.651 6.239 9.548 1.00 98.62 101 LEU A N 1
ATOM 730 C CA . LEU A 1 101 ? 6.823 4.971 8.850 1.00 98.62 101 LEU A CA 1
ATOM 731 C C . LEU A 1 101 ? 8.258 4.469 9.035 1.00 98.62 101 LEU A C 1
ATOM 733 O O . LEU A 1 101 ? 9.206 5.061 8.519 1.00 98.62 101 LEU A O 1
ATOM 737 N N . THR A 1 102 ? 8.404 3.338 9.724 1.00 98.62 102 THR A N 1
ATOM 738 C CA . THR A 1 102 ? 9.689 2.652 9.900 1.00 98.62 102 THR A CA 1
ATOM 739 C C . THR A 1 102 ? 9.719 1.383 9.050 1.00 98.62 102 THR A C 1
ATOM 741 O O . THR A 1 102 ? 8.948 0.454 9.279 1.00 98.62 102 THR A O 1
ATOM 744 N N . VAL A 1 103 ? 10.633 1.317 8.074 1.00 98.69 103 VAL A N 1
ATOM 745 C CA . VAL A 1 103 ? 10.757 0.177 7.146 1.00 98.69 103 VAL A CA 1
ATOM 746 C C . VAL A 1 103 ? 12.087 -0.542 7.338 1.00 98.69 103 VAL A C 1
ATOM 748 O O . VAL A 1 103 ? 13.154 0.072 7.306 1.00 98.69 103 VAL A O 1
ATOM 751 N N . ARG A 1 104 ? 12.033 -1.872 7.466 1.00 98.62 104 ARG A N 1
ATOM 752 C CA . ARG A 1 104 ? 13.212 -2.747 7.469 1.00 98.62 104 ARG A CA 1
ATOM 753 C C . ARG A 1 104 ? 13.239 -3.609 6.208 1.00 98.62 104 ARG A C 1
ATOM 755 O O . ARG A 1 104 ? 12.439 -4.526 6.058 1.00 98.62 104 ARG A O 1
ATOM 762 N N . TYR A 1 105 ? 14.211 -3.364 5.335 1.00 98.19 105 TYR A N 1
ATOM 763 C CA . TYR A 1 105 ? 14.421 -4.155 4.120 1.00 98.19 105 TYR A CA 1
ATOM 764 C C . TYR A 1 105 ? 15.226 -5.420 4.440 1.00 98.19 105 TYR A C 1
ATOM 766 O O . TYR A 1 105 ? 16.430 -5.353 4.674 1.00 98.19 105 TYR A O 1
ATOM 774 N N . VAL A 1 106 ? 14.554 -6.574 4.485 1.00 97.75 106 VAL A N 1
ATOM 775 C CA . VAL A 1 106 ? 15.176 -7.858 4.868 1.00 97.75 106 VAL A CA 1
ATOM 776 C C . VAL A 1 106 ? 15.757 -8.603 3.663 1.00 97.75 106 VAL A C 1
ATOM 778 O O . VAL A 1 106 ? 16.824 -9.203 3.756 1.00 97.75 106 VAL A O 1
ATOM 781 N N . ARG A 1 107 ? 15.050 -8.583 2.528 1.00 97.44 107 ARG A N 1
ATOM 782 C CA . ARG A 1 107 ? 15.443 -9.210 1.257 1.00 97.44 107 ARG A CA 1
ATOM 783 C C . ARG A 1 107 ? 14.995 -8.323 0.087 1.00 97.44 107 ARG A C 1
ATOM 785 O O . ARG A 1 107 ? 14.024 -7.585 0.259 1.00 97.44 107 ARG A O 1
ATOM 792 N N . PRO A 1 108 ? 15.654 -8.394 -1.086 1.00 98.00 108 PRO A N 1
ATOM 793 C CA . PRO A 1 108 ? 15.176 -7.709 -2.285 1.00 98.00 108 PRO A CA 1
ATOM 794 C C . PRO A 1 108 ? 13.739 -8.129 -2.625 1.00 98.00 108 PRO A C 1
ATOM 796 O O . PRO A 1 108 ? 13.430 -9.321 -2.617 1.00 98.00 108 PRO A O 1
ATOM 799 N N . ALA A 1 109 ? 12.873 -7.158 -2.919 1.00 98.31 109 ALA A N 1
ATOM 800 C CA . ALA A 1 109 ? 11.511 -7.408 -3.381 1.00 98.31 109 ALA A CA 1
ATOM 801 C C . ALA A 1 109 ? 11.526 -7.558 -4.912 1.00 98.31 109 ALA A C 1
ATOM 803 O O . ALA A 1 109 ? 11.809 -6.571 -5.590 1.00 98.31 109 ALA A O 1
ATOM 804 N N . PRO A 1 110 ? 11.281 -8.752 -5.476 1.00 98.25 110 PRO A N 1
ATOM 805 C CA . PRO A 1 110 ? 11.404 -8.973 -6.914 1.00 98.25 110 PRO A CA 1
ATOM 806 C C . PRO A 1 110 ? 10.330 -8.219 -7.709 1.00 98.25 110 PRO A C 1
ATOM 808 O O . PRO A 1 110 ? 9.160 -8.201 -7.322 1.00 98.25 110 PRO A O 1
ATOM 811 N N . THR A 1 111 ? 10.720 -7.625 -8.839 1.00 98.31 111 THR A N 1
ATOM 812 C CA . THR A 1 111 ? 9.767 -7.117 -9.842 1.00 98.31 111 THR A CA 1
ATOM 813 C C . THR A 1 111 ? 9.158 -8.274 -10.640 1.00 98.31 111 THR A C 1
ATOM 815 O O . THR A 1 111 ? 9.669 -9.397 -10.623 1.00 98.31 111 THR A O 1
ATOM 818 N N . GLU A 1 112 ? 8.031 -8.023 -11.316 1.00 96.69 112 GLU A N 1
ATOM 819 C CA . GLU A 1 112 ? 7.330 -8.992 -12.185 1.00 96.69 112 GLU A CA 1
ATOM 820 C C . GLU A 1 112 ? 6.927 -10.305 -11.483 1.00 96.69 112 GLU A C 1
ATOM 822 O O . GLU A 1 112 ? 6.612 -11.308 -12.121 1.00 96.69 112 GLU A O 1
ATOM 827 N N . THR A 1 113 ? 6.927 -10.311 -10.149 1.00 95.69 113 THR A N 1
ATOM 828 C CA . THR A 1 113 ? 6.631 -11.481 -9.324 1.00 95.69 113 THR A CA 1
ATOM 829 C C . THR A 1 113 ? 5.450 -11.167 -8.407 1.00 95.69 113 THR A C 1
ATOM 831 O O . THR A 1 113 ? 5.443 -10.102 -7.786 1.00 95.69 113 THR A O 1
ATOM 834 N N . PRO A 1 114 ? 4.453 -12.064 -8.282 1.00 95.94 114 PRO A N 1
ATOM 835 C CA . PRO A 1 114 ? 3.378 -11.900 -7.311 1.00 95.94 114 PRO A CA 1
ATOM 836 C C . PRO A 1 114 ? 3.908 -11.869 -5.874 1.00 95.94 114 PRO A C 1
ATOM 838 O O . PRO A 1 114 ? 4.518 -12.827 -5.399 1.00 95.94 114 PRO A O 1
ATOM 841 N N . LEU A 1 115 ? 3.630 -10.773 -5.174 1.00 96.38 115 LEU A N 1
ATOM 842 C CA . LEU A 1 115 ? 3.927 -10.562 -3.762 1.00 96.38 115 LEU A CA 1
ATOM 843 C C . LEU A 1 115 ? 2.627 -10.367 -2.981 1.00 96.38 115 LEU A C 1
ATOM 845 O O . LEU A 1 115 ? 1.622 -9.889 -3.511 1.00 96.38 115 LEU A O 1
ATOM 849 N N . LEU A 1 116 ? 2.651 -10.770 -1.713 1.00 97.12 116 LEU A N 1
ATOM 850 C CA . LEU A 1 116 ? 1.502 -10.692 -0.823 1.00 97.12 116 LEU A CA 1
ATOM 851 C C . LEU A 1 116 ? 1.877 -9.973 0.462 1.00 97.12 116 LEU A C 1
ATOM 853 O O . LEU A 1 116 ? 2.560 -10.540 1.316 1.00 97.12 116 LEU A O 1
ATOM 857 N N . GLY A 1 117 ? 1.344 -8.769 0.592 1.00 97.94 117 GLY A N 1
ATOM 858 C CA . GLY A 1 117 ? 1.441 -7.945 1.776 1.00 97.94 117 GLY A CA 1
ATOM 859 C C . GLY A 1 117 ? 0.368 -8.284 2.798 1.00 97.94 117 GLY A C 1
ATOM 860 O O . GLY A 1 117 ? -0.750 -8.683 2.445 1.00 97.94 117 GLY A O 1
ATOM 861 N N . ARG A 1 118 ? 0.705 -8.105 4.072 1.00 98.50 118 ARG A N 1
ATOM 862 C CA . ARG A 1 118 ? -0.210 -8.259 5.211 1.00 98.50 118 ARG A CA 1
ATOM 863 C C . ARG A 1 118 ? -0.103 -7.052 6.117 1.00 98.50 118 ARG A C 1
ATOM 865 O O . ARG A 1 118 ? 0.994 -6.539 6.297 1.00 98.50 118 ARG A O 1
ATOM 872 N N . GLY A 1 119 ? -1.214 -6.639 6.713 1.00 98.56 119 GLY A N 1
ATOM 873 C CA . GLY A 1 119 ? -1.240 -5.536 7.671 1.00 98.56 119 GLY A CA 1
ATOM 874 C C . GLY A 1 119 ? -2.241 -5.782 8.787 1.00 98.56 119 GLY A C 1
ATOM 875 O O . GLY A 1 119 ? -3.311 -6.336 8.534 1.00 98.56 119 GLY A O 1
ATOM 876 N N . ARG A 1 120 ? -1.922 -5.363 10.013 1.00 98.56 120 ARG A N 1
ATOM 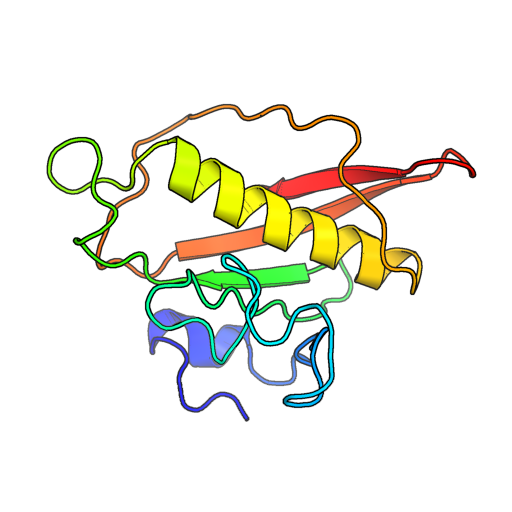877 C CA . ARG A 1 120 ? -2.837 -5.448 11.163 1.00 98.56 120 ARG A CA 1
ATOM 878 C C . ARG A 1 120 ? -2.619 -4.316 12.165 1.00 98.56 120 ARG A C 1
ATOM 880 O O . ARG A 1 120 ? -1.530 -3.754 12.243 1.00 98.56 120 ARG A O 1
ATOM 887 N N . LEU A 1 121 ? -3.657 -4.028 12.948 1.00 98.12 121 LEU A N 1
ATOM 888 C CA . LEU A 1 121 ? -3.562 -3.184 14.141 1.00 98.12 121 LEU A CA 1
ATOM 889 C C . LEU A 1 121 ? -2.739 -3.895 15.219 1.00 98.12 121 LEU A C 1
ATOM 891 O O . LEU A 1 121 ? -2.909 -5.095 15.435 1.00 98.12 121 LEU A O 1
ATOM 895 N N . VAL A 1 122 ? -1.883 -3.141 15.901 1.00 98.31 122 VAL A N 1
ATOM 896 C CA . VAL A 1 122 ? -1.108 -3.608 17.056 1.00 98.31 122 VAL A CA 1
ATOM 897 C C . VAL A 1 122 ? -1.556 -2.908 18.333 1.00 98.31 122 VAL A C 1
ATOM 899 O O . VAL A 1 122 ? -1.772 -3.578 19.341 1.00 98.31 122 VAL A O 1
ATOM 902 N N . ALA A 1 123 ? -1.746 -1.588 18.294 1.00 98.12 123 ALA A N 1
ATOM 903 C CA . ALA A 1 123 ? -2.191 -0.813 19.449 1.00 98.12 123 ALA A CA 1
ATOM 904 C C . ALA A 1 123 ? -3.066 0.377 19.037 1.00 98.12 123 ALA A C 1
ATOM 906 O O . ALA A 1 123 ? -2.867 0.973 17.979 1.00 98.12 123 ALA A O 1
ATOM 907 N N . ASP A 1 124 ? -4.018 0.734 19.900 1.00 97.00 124 ASP A N 1
ATOM 908 C CA . ASP A 1 124 ? -4.843 1.936 19.770 1.00 97.00 124 ASP A CA 1
ATOM 909 C C . ASP A 1 124 ? -4.581 2.864 20.962 1.00 97.00 124 ASP A C 1
ATOM 911 O O . ASP A 1 124 ? -4.816 2.495 22.114 1.00 97.00 124 ASP A O 1
ATOM 915 N N . HIS A 1 125 ? -4.082 4.067 20.673 1.00 97.25 125 HIS A N 1
ATOM 916 C CA . HIS A 1 125 ? -3.750 5.098 21.663 1.00 97.25 125 HIS A CA 1
ATOM 917 C C . HIS A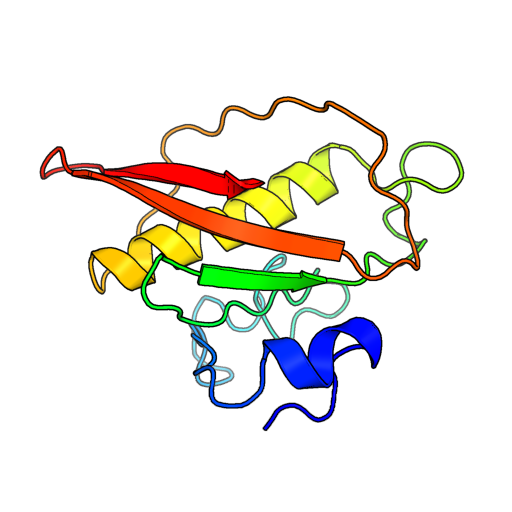 1 125 ? -4.773 6.244 21.664 1.00 97.25 125 HIS A C 1
ATOM 919 O O . HIS A 1 125 ? -4.508 7.344 22.157 1.00 97.25 125 HIS A O 1
ATOM 925 N N . GLY A 1 126 ? -5.940 6.035 21.052 1.00 93.75 126 GLY A N 1
ATOM 926 C CA . GLY A 1 126 ? -7.027 6.998 20.916 1.00 93.75 126 GLY A CA 1
ATOM 927 C C . GLY A 1 126 ? -6.780 8.054 19.836 1.00 93.75 126 GLY A C 1
ATOM 928 O O . GLY A 1 126 ? -7.595 8.212 18.928 1.00 93.75 126 GLY A O 1
ATOM 929 N N . ARG A 1 127 ? -5.668 8.803 19.919 1.00 94.19 127 ARG A N 1
ATOM 930 C CA . ARG A 1 127 ? -5.328 9.853 18.933 1.00 94.19 127 ARG A CA 1
ATOM 931 C C . ARG A 1 127 ? -4.607 9.306 17.699 1.00 94.19 127 ARG A C 1
ATOM 933 O O . ARG A 1 127 ? -4.747 9.875 16.619 1.00 94.19 127 ARG A O 1
ATOM 940 N N . TYR A 1 128 ? -3.825 8.250 17.870 1.00 96.94 128 TYR A N 1
ATOM 941 C CA . TYR A 1 128 ? -3.116 7.548 16.807 1.00 96.94 128 TYR A CA 1
ATOM 942 C C . TYR A 1 128 ? -3.133 6.049 17.103 1.00 96.94 128 TYR A C 1
ATOM 944 O O . TYR A 1 128 ? -3.467 5.629 18.213 1.00 96.94 128 TYR A O 1
ATOM 952 N N . VAL A 1 129 ? -2.789 5.254 16.099 1.00 98.12 129 VAL A N 1
ATOM 953 C CA . VAL A 1 129 ? -2.735 3.799 16.196 1.00 98.12 129 VAL A CA 1
ATOM 954 C C . VAL A 1 129 ? -1.394 3.306 15.682 1.00 98.12 129 VAL A C 1
ATOM 956 O O . VAL A 1 129 ? -0.841 3.899 14.755 1.00 98.12 129 VAL A O 1
ATOM 959 N N . ASP A 1 130 ? -0.921 2.203 16.249 1.00 98.56 130 ASP A N 1
ATOM 960 C CA . ASP A 1 130 ? 0.231 1.476 15.732 1.00 98.56 130 ASP A CA 1
ATOM 961 C C . ASP A 1 130 ? -0.258 0.300 14.891 1.00 98.56 130 ASP A C 1
ATOM 963 O O . ASP A 1 130 ? -1.135 -0.474 15.297 1.00 98.56 130 ASP A O 1
ATOM 967 N N . VAL A 1 131 ? 0.325 0.160 13.708 1.00 98.62 131 VAL A N 1
ATOM 968 C CA . VAL A 1 131 ? 0.039 -0.908 12.753 1.00 98.62 131 VAL A CA 1
ATOM 969 C C . VAL A 1 131 ? 1.346 -1.525 12.282 1.00 98.62 131 VAL A C 1
ATOM 971 O O . VAL A 1 131 ? 2.357 -0.843 12.140 1.00 98.62 131 VAL A O 1
ATOM 974 N N . GLU A 1 132 ? 1.311 -2.822 12.010 1.00 98.69 132 GLU A N 1
ATOM 975 C CA . GLU A 1 132 ? 2.445 -3.566 11.470 1.00 98.69 132 GLU A CA 1
ATOM 976 C C . GLU A 1 132 ? 2.060 -4.258 10.174 1.00 98.69 132 GLU A C 1
ATOM 978 O O . GLU A 1 132 ? 0.915 -4.687 9.996 1.00 98.69 132 GLU A O 1
ATOM 983 N N . GLY A 1 133 ? 3.047 -4.423 9.298 1.00 98.00 133 GLY A N 1
ATOM 984 C CA . GLY A 1 133 ? 2.877 -5.124 8.042 1.00 98.00 133 GLY A CA 1
ATOM 985 C C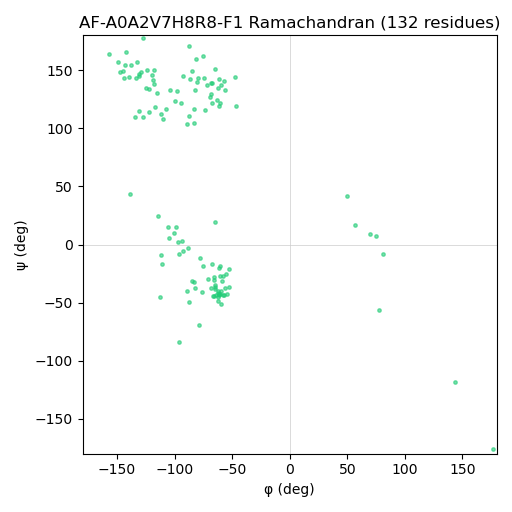 . GLY A 1 133 ? 4.179 -5.671 7.478 1.00 98.00 133 GLY A C 1
ATOM 986 O O . GLY A 1 133 ? 5.272 -5.313 7.918 1.00 98.00 133 GLY A O 1
ATOM 987 N N . SER A 1 134 ? 4.032 -6.585 6.524 1.00 96.62 134 SER A N 1
ATOM 988 C CA . SER A 1 134 ? 5.120 -7.306 5.855 1.00 96.62 134 SER A CA 1
ATOM 989 C C . SER A 1 134 ? 4.755 -7.628 4.421 1.00 96.62 134 SER A C 1
ATOM 991 O O . SER A 1 134 ? 3.573 -8.015 4.242 1.00 96.62 134 SER A O 1
#

Radius of gyration: 14.47 Å; Cα contacts (8 Å, |Δi|>4): 235; chains: 1; bounding box: 34×32×37 Å

Nearest PDB structures (foldseek):
  2ov9-assembly1_A  TM=8.897E-01  e=3.896E-05  Rhodococcus jostii RHA1
  2hbo-assembly1_A-2  TM=7.312E-01  e=5.019E-03  Caulobacter vibrioides
  2prx-assembly1_B  TM=7.751E-01  e=1.826E-02  Shewanella loihica PV-4
  2prx-assembly1_A  TM=8.402E-01  e=7.065E-02  Shewanella loihica PV-4
  1wlu-assembly1_A  TM=5.881E-01  e=5.875E-02  Thermus thermophilus HB8

Foldseek 3Di:
DCPPADPVCPVVCVPWAKDDQDPDDVGPCCCPQECRPPPPNHQVWIWTDDPQFIKTKGAAAPVQDDPPFFGDPVNVQSNQVVQAQRQCCNVPVDGDDDPDGDDDDPDGHGHRDIDMKHKHWDADPPVDTDMDMD

pLDDT: mean 92.81, std 9.42, range [45.28, 98.75]

Sequence (134 aa):
MSADLPEAFRGLFTGLVEQRYSPGPGDAFHRCFGCGPAHPSGLHVRVFKTDEGVLAPVVVPRVYEGPPGAAHGGIVAAYLDEILGGAVVRATGKISVTGELTVRYVRPAPTETPLLGRGRLVADHGRYVDVEGS